Protein AF-A0A2V6WDV4-F1 (afdb_monomer_lite)

Radius of gyration: 13.41 Å; chains: 1; bounding box: 31×28×32 Å

Structure (mmCIF, N/CA/C/O backbone):
data_AF-A0A2V6WDV4-F1
#
_entry.id   AF-A0A2V6WDV4-F1
#
loop_
_atom_site.group_PDB
_atom_site.id
_atom_site.type_symbol
_atom_site.label_atom_id
_atom_site.label_alt_id
_atom_site.label_comp_id
_atom_site.label_asym_id
_atom_site.label_entity_id
_atom_site.label_seq_id
_atom_site.pdbx_PDB_ins_code
_atom_site.Cartn_x
_atom_site.Cartn_y
_atom_site.Cartn_z
_atom_site.occupancy
_atom_site.B_iso_or_equiv
_atom_site.auth_seq_id
_atom_site.auth_comp_id
_atom_site.auth_asym_id
_atom_site.auth_atom_id
_atom_site.pdbx_PDB_model_num
ATOM 1 N N . MET A 1 1 ? 5.434 -5.440 -1.891 1.00 95.75 1 MET A N 1
ATOM 2 C CA . MET A 1 1 ? 4.225 -4.642 -1.605 1.00 95.75 1 MET A CA 1
ATOM 3 C C . MET A 1 1 ? 3.117 -5.596 -1.228 1.00 95.75 1 MET A C 1
ATOM 5 O O . MET A 1 1 ? 3.040 -6.649 -1.851 1.00 95.75 1 MET A O 1
ATOM 9 N N . SER A 1 2 ? 2.295 -5.237 -0.251 1.00 97.88 2 SER A N 1
ATOM 10 C CA . SER A 1 2 ? 1.056 -5.949 0.063 1.00 97.88 2 SER A CA 1
ATOM 11 C C . SER A 1 2 ? -0.121 -5.003 -0.111 1.00 97.88 2 SER A C 1
ATOM 13 O O . SER A 1 2 ? -0.053 -3.877 0.379 1.00 97.88 2 SER A O 1
ATOM 15 N N . ASP A 1 3 ? -1.161 -5.455 -0.808 1.00 97.94 3 ASP A N 1
ATOM 16 C CA . ASP A 1 3 ? -2.451 -4.769 -0.887 1.00 97.94 3 ASP A CA 1
ATOM 17 C C . ASP A 1 3 ? -3.398 -5.407 0.143 1.00 97.94 3 ASP A C 1
ATOM 19 O O . ASP A 1 3 ? -3.384 -6.630 0.347 1.00 97.94 3 ASP A O 1
ATOM 23 N N . TRP A 1 4 ? -4.233 -4.584 0.771 1.00 98.31 4 TRP A N 1
ATOM 24 C CA . TRP A 1 4 ? -5.112 -4.989 1.863 1.00 98.31 4 TRP A CA 1
ATOM 25 C C . TRP A 1 4 ? -6.555 -4.573 1.602 1.00 98.31 4 TRP A C 1
ATOM 27 O O . TRP A 1 4 ? -6.819 -3.505 1.055 1.00 98.31 4 TRP A O 1
ATOM 37 N N . GLN A 1 5 ? -7.494 -5.411 2.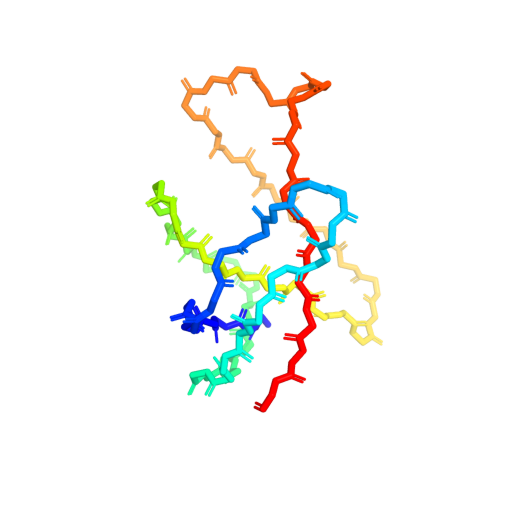032 1.00 97.94 5 GLN A N 1
ATOM 38 C CA . GLN A 1 5 ? -8.916 -5.094 2.037 1.00 97.94 5 GLN A CA 1
ATOM 39 C C . GLN A 1 5 ? -9.305 -4.554 3.406 1.00 97.94 5 GLN A C 1
ATOM 41 O O . GLN A 1 5 ? -9.024 -5.194 4.420 1.00 97.94 5 GLN A O 1
ATOM 46 N N . LEU A 1 6 ? -9.994 -3.415 3.437 1.00 97.12 6 LEU A N 1
ATOM 47 C CA . LEU A 1 6 ? -10.591 -2.900 4.662 1.00 97.12 6 LEU A CA 1
ATOM 48 C C . LEU A 1 6 ? -11.689 -3.849 5.163 1.00 97.12 6 LEU A C 1
ATOM 50 O O . LEU A 1 6 ? -12.595 -4.203 4.411 1.00 97.12 6 LEU A O 1
ATOM 54 N N . VAL A 1 7 ? -11.605 -4.233 6.435 1.00 97.75 7 VAL A N 1
ATOM 55 C CA . VAL A 1 7 ? -12.634 -5.015 7.138 1.00 97.75 7 VAL A CA 1
ATOM 56 C C . VAL A 1 7 ? -13.360 -4.132 8.148 1.00 97.75 7 VAL A C 1
ATOM 58 O O . VAL A 1 7 ? -14.585 -4.119 8.181 1.00 97.75 7 VAL A O 1
ATOM 61 N N . GLU A 1 8 ? -12.610 -3.363 8.940 1.00 97.19 8 GLU A N 1
ATOM 62 C CA . GLU A 1 8 ? -13.150 -2.432 9.935 1.00 97.19 8 GLU A CA 1
ATOM 63 C C . GLU A 1 8 ? -12.351 -1.117 9.892 1.00 97.19 8 GLU A C 1
ATOM 65 O O . GLU A 1 8 ? -11.117 -1.167 9.901 1.00 97.19 8 GLU A O 1
ATOM 70 N N . PRO A 1 9 ? -12.996 0.061 9.816 1.00 95.00 9 PRO A N 1
ATOM 71 C CA . PRO A 1 9 ? -12.292 1.340 9.788 1.00 95.00 9 PRO A CA 1
ATOM 72 C C . PRO A 1 9 ? -11.599 1.639 11.121 1.00 95.00 9 PRO A C 1
ATOM 74 O O . PRO A 1 9 ? -12.126 1.340 12.189 1.00 95.00 9 PRO A O 1
ATOM 77 N N . ALA A 1 10 ? -10.436 2.293 11.057 1.00 93.94 10 ALA A N 1
ATOM 78 C CA . ALA A 1 10 ? -9.790 2.844 12.244 1.00 93.94 10 ALA A CA 1
ATOM 79 C C . ALA A 1 10 ? -10.671 3.952 12.840 1.00 93.94 10 ALA A C 1
ATOM 81 O O . ALA A 1 10 ? -11.118 4.847 12.116 1.00 93.94 10 ALA A O 1
ATOM 82 N N . LYS A 1 11 ? -10.927 3.897 14.148 1.00 93.38 11 LYS A N 1
ATOM 83 C CA . LYS A 1 11 ? -11.835 4.827 14.829 1.00 93.38 11 LYS A CA 1
ATOM 8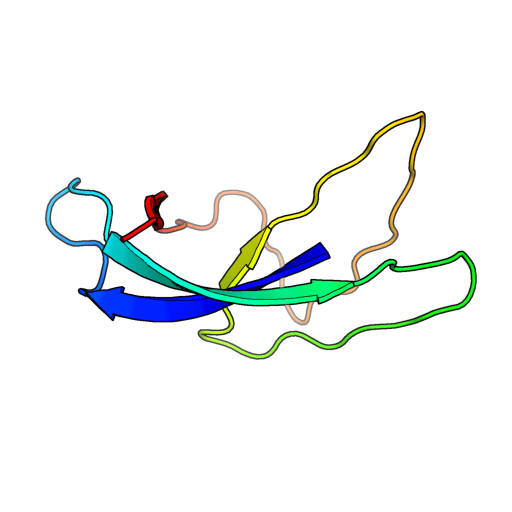4 C C . LYS A 1 11 ? -11.414 5.043 16.279 1.00 93.38 11 LYS A C 1
ATOM 86 O O . LYS A 1 11 ? -10.957 4.112 16.932 1.00 93.38 11 LYS A O 1
ATOM 91 N N . ASP A 1 12 ? -11.585 6.264 16.786 1.00 89.88 12 ASP A N 1
ATOM 92 C CA . ASP A 1 12 ? -11.397 6.611 18.204 1.00 89.88 12 ASP A CA 1
ATOM 93 C C . ASP A 1 12 ? -10.017 6.193 18.758 1.00 89.88 12 ASP A C 1
ATOM 95 O O . ASP A 1 12 ? -9.893 5.675 19.866 1.00 89.88 12 ASP A O 1
ATOM 99 N N . GLY A 1 13 ? -8.967 6.364 17.944 1.00 87.00 13 GLY A N 1
ATOM 100 C CA . GLY A 1 13 ? -7.590 5.984 18.285 1.00 87.00 13 GLY A CA 1
ATOM 101 C C . GLY A 1 13 ? -7.294 4.481 18.212 1.00 87.00 13 GLY A C 1
ATOM 102 O O . GLY A 1 13 ? -6.154 4.079 18.438 1.00 87.00 13 GLY A O 1
ATOM 103 N N . LYS A 1 14 ? -8.283 3.647 17.873 1.00 93.88 14 LYS A N 1
ATOM 104 C CA . LYS A 1 14 ? -8.104 2.206 17.679 1.00 93.88 14 LYS A CA 1
ATOM 105 C C . LYS A 1 14 ? -7.693 1.899 16.236 1.00 93.88 14 LYS A C 1
ATOM 107 O O . LYS A 1 14 ? -8.260 2.500 15.313 1.00 93.88 14 LYS A O 1
ATOM 112 N N . PRO A 1 15 ? -6.752 0.959 16.024 1.00 96.44 15 PRO A N 1
ATOM 113 C CA . PRO A 1 15 ? -6.439 0.467 14.691 1.00 96.44 15 PRO A CA 1
ATOM 114 C C . PRO A 1 15 ? -7.681 -0.104 14.005 1.00 96.44 15 PRO A C 1
ATOM 116 O O . PRO A 1 15 ? -8.512 -0.751 14.640 1.00 96.44 15 PRO A O 1
ATOM 119 N N . GLY A 1 16 ? -7.800 0.128 12.701 1.00 97.38 16 GLY A N 1
ATOM 120 C CA . GLY A 1 16 ? -8.761 -0.590 11.871 1.00 97.38 16 GLY A CA 1
ATOM 121 C C . GLY A 1 16 ? -8.296 -2.023 11.617 1.00 97.38 16 GLY A C 1
ATOM 122 O O . GLY A 1 16 ? -7.141 -2.365 11.865 1.00 97.38 16 GLY A O 1
ATOM 123 N N . LYS A 1 17 ? -9.165 -2.852 11.048 1.00 98.25 17 LYS A N 1
ATOM 124 C CA . LYS A 1 17 ? -8.837 -4.233 10.674 1.00 98.25 17 LYS A CA 1
ATOM 125 C C . LYS A 1 17 ? -8.770 -4.377 9.174 1.00 98.25 17 LYS A C 1
ATOM 127 O O . LYS A 1 17 ? -9.623 -3.854 8.450 1.00 98.25 17 LYS A O 1
ATOM 132 N N . VAL A 1 18 ? -7.784 -5.132 8.714 1.00 98.50 18 VAL A N 1
ATOM 133 C CA . VAL A 1 18 ? -7.591 -5.407 7.295 1.00 98.50 18 VAL A CA 1
ATOM 134 C C . VAL A 1 18 ? -7.331 -6.878 7.030 1.00 98.50 18 VAL A C 1
ATOM 136 O O . VAL A 1 18 ? -6.685 -7.564 7.816 1.00 98.50 18 VAL A O 1
ATOM 139 N N . ARG A 1 19 ? -7.794 -7.354 5.877 1.00 98.44 19 ARG A N 1
ATOM 140 C CA . ARG A 1 19 ? -7.503 -8.697 5.373 1.00 98.44 19 ARG A CA 1
ATOM 141 C C . ARG A 1 19 ? -6.460 -8.617 4.268 1.00 98.44 19 ARG A C 1
ATOM 143 O O . ARG A 1 19 ? -6.549 -7.760 3.386 1.00 98.44 19 ARG A O 1
ATOM 150 N N . HIS A 1 20 ? -5.485 -9.522 4.289 1.00 98.06 20 HIS A N 1
ATOM 151 C CA . HIS A 1 20 ? -4.493 -9.619 3.219 1.00 98.06 20 HIS A CA 1
ATOM 152 C C . HIS A 1 20 ? -5.163 -10.000 1.894 1.00 98.06 20 HIS A C 1
ATOM 154 O O . HIS A 1 20 ? -5.827 -11.033 1.818 1.00 98.06 20 HIS A O 1
ATOM 160 N N . LEU A 1 21 ? -4.972 -9.192 0.846 1.00 97.81 21 LEU A N 1
ATOM 161 C CA . LEU A 1 21 ? -5.441 -9.534 -0.499 1.00 97.81 21 LEU A CA 1
ATOM 162 C C . LEU A 1 21 ? -4.350 -10.235 -1.293 1.00 97.81 21 LEU A C 1
ATOM 164 O O . LEU A 1 21 ? -4.540 -11.336 -1.802 1.00 97.81 21 LEU A O 1
ATOM 168 N N . ARG A 1 22 ? -3.197 -9.579 -1.426 1.00 97.44 22 ARG A N 1
ATOM 169 C CA . ARG A 1 22 ? -2.078 -10.095 -2.211 1.00 97.44 22 ARG A CA 1
ATOM 170 C C . ARG A 1 22 ? -0.778 -9.423 -1.823 1.00 97.44 22 ARG A C 1
ATOM 172 O O . ARG A 1 22 ? -0.760 -8.246 -1.468 1.00 97.44 22 ARG A O 1
ATOM 179 N N . ALA A 1 23 ? 0.309 -10.153 -2.032 1.00 97.50 23 ALA A N 1
ATOM 180 C CA . ALA A 1 23 ? 1.660 -9.627 -1.991 1.00 97.50 23 ALA A CA 1
ATOM 181 C C . ALA A 1 23 ? 2.321 -9.793 -3.361 1.00 97.50 23 ALA A C 1
ATOM 183 O O . ALA A 1 23 ? 2.119 -10.799 -4.040 1.00 97.50 23 ALA A O 1
ATOM 184 N N . TYR A 1 24 ? 3.104 -8.802 -3.774 1.00 96.25 24 TYR A N 1
ATOM 185 C CA . TYR A 1 24 ? 3.828 -8.823 -5.044 1.00 96.25 24 TYR A CA 1
ATOM 186 C C . TYR A 1 24 ? 5.141 -8.035 -4.966 1.00 96.25 24 TYR A C 1
ATOM 188 O O . TYR A 1 24 ? 5.254 -7.062 -4.199 1.00 96.25 24 TYR A O 1
ATOM 196 N N . PRO A 1 25 ? 6.154 -8.428 -5.760 1.00 95.56 25 PRO A N 1
ATOM 197 C CA . PRO A 1 25 ? 7.353 -7.627 -5.934 1.00 95.56 25 PRO A CA 1
ATOM 198 C C . PRO A 1 25 ? 7.036 -6.385 -6.775 1.00 95.56 25 PRO A C 1
ATOM 200 O O . PRO A 1 25 ? 6.393 -6.480 -7.817 1.00 95.56 25 PRO A O 1
ATOM 203 N N . LEU A 1 26 ? 7.535 -5.226 -6.344 1.00 95.56 26 LEU A N 1
ATOM 204 C CA . LEU A 1 26 ? 7.569 -4.011 -7.158 1.00 95.56 26 LEU A CA 1
ATOM 205 C C . LEU A 1 26 ? 9.023 -3.783 -7.581 1.00 95.56 26 LEU A C 1
ATOM 207 O O . LEU A 1 26 ? 9.853 -3.403 -6.756 1.00 95.56 26 LEU A O 1
ATOM 211 N N . LYS A 1 27 ? 9.343 -4.112 -8.835 1.00 95.00 27 LYS A N 1
ATOM 212 C CA . LYS A 1 27 ? 10.713 -4.058 -9.369 1.00 95.00 27 LYS A CA 1
ATOM 213 C C . LYS A 1 27 ? 11.034 -2.664 -9.933 1.00 95.00 27 LYS A C 1
ATOM 215 O O . LYS A 1 27 ? 10.105 -1.930 -10.274 1.00 95.00 27 LYS A O 1
ATOM 220 N N . PRO A 1 28 ? 12.322 -2.296 -10.076 1.00 96.06 28 PRO A N 1
ATOM 221 C CA . PRO A 1 28 ? 12.707 -1.061 -10.759 1.00 96.06 28 PRO A CA 1
ATOM 222 C C . PRO A 1 28 ? 12.038 -0.930 -12.137 1.00 96.06 28 PRO A C 1
ATOM 224 O O . PRO A 1 28 ? 11.963 -1.905 -12.881 1.00 96.06 28 PRO A O 1
ATOM 227 N N . GLY A 1 29 ? 11.530 0.264 -12.451 1.00 96.69 29 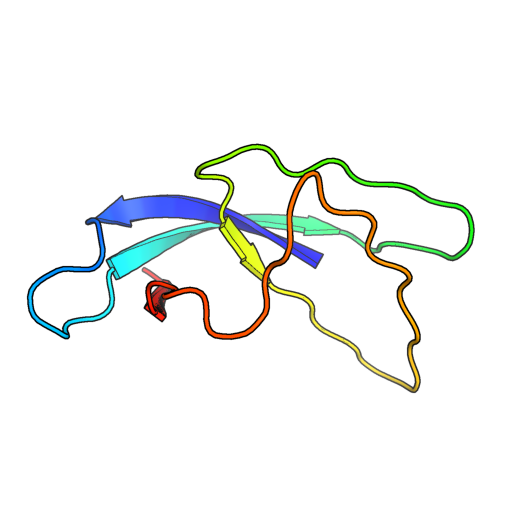GLY A N 1
ATOM 228 C CA . GLY A 1 29 ? 10.792 0.552 -13.689 1.00 96.69 29 GLY A CA 1
ATOM 229 C C . GLY A 1 29 ? 9.285 0.268 -13.634 1.00 96.69 29 GLY A C 1
ATOM 230 O O . GLY A 1 29 ? 8.558 0.723 -14.510 1.00 96.69 29 GLY A O 1
ATOM 231 N N . MET A 1 30 ? 8.788 -0.431 -12.607 1.00 97.25 30 MET A N 1
ATOM 232 C CA . MET A 1 30 ? 7.347 -0.611 -12.409 1.00 97.25 30 MET A CA 1
ATOM 233 C C . MET A 1 30 ? 6.721 0.603 -11.722 1.00 97.25 30 MET A C 1
ATOM 235 O O . MET A 1 30 ? 7.312 1.199 -10.821 1.00 97.25 30 MET A O 1
ATOM 239 N N . ALA A 1 31 ? 5.477 0.899 -12.092 1.00 96.44 31 ALA A N 1
ATOM 240 C CA . ALA A 1 31 ? 4.639 1.883 -11.424 1.00 96.44 31 ALA A CA 1
ATOM 241 C C . ALA A 1 31 ? 3.370 1.217 -10.887 1.00 96.44 31 ALA A C 1
ATOM 243 O O . ALA A 1 31 ? 2.833 0.283 -11.486 1.00 96.44 31 ALA A O 1
ATOM 244 N N . LYS A 1 32 ? 2.886 1.713 -9.749 1.00 95.94 32 LYS A N 1
ATOM 245 C CA . LYS A 1 32 ? 1.629 1.288 -9.141 1.00 95.94 32 LYS A CA 1
ATOM 246 C C . LYS A 1 32 ? 0.865 2.522 -8.677 1.00 95.94 32 LYS A C 1
ATOM 248 O O . LYS A 1 32 ? 1.407 3.323 -7.922 1.00 95.94 32 LYS A O 1
ATOM 253 N N . LEU A 1 33 ? -0.376 2.644 -9.139 1.00 95.94 33 LEU A N 1
ATOM 254 C CA . LEU A 1 33 ? -1.329 3.641 -8.663 1.00 95.94 33 LEU A CA 1
ATOM 255 C C . LEU A 1 33 ? -2.059 3.105 -7.428 1.00 95.94 33 LEU A C 1
ATOM 257 O O . LEU A 1 33 ? -2.464 1.937 -7.412 1.00 95.94 33 LEU A O 1
ATOM 261 N N . TYR A 1 34 ? -2.223 3.981 -6.441 1.00 95.31 34 TYR A N 1
ATOM 262 C CA . TYR A 1 34 ? -3.094 3.804 -5.287 1.00 95.31 34 TYR A CA 1
ATOM 263 C C . TYR A 1 34 ? -4.067 4.979 -5.253 1.00 95.31 34 TYR A C 1
ATOM 265 O O . TYR A 1 34 ? -3.625 6.128 -5.227 1.00 95.31 34 TYR A O 1
ATOM 273 N N . ASN A 1 35 ? -5.362 4.684 -5.287 1.00 94.50 35 ASN A N 1
ATOM 274 C CA . ASN A 1 35 ? -6.416 5.684 -5.156 1.00 94.50 35 ASN A CA 1
ATOM 275 C C . ASN A 1 35 ? -6.763 5.908 -3.678 1.00 94.50 35 ASN A C 1
ATOM 277 O O . ASN A 1 35 ? -6.282 5.214 -2.778 1.00 94.50 35 ASN A O 1
ATOM 281 N N . GLU A 1 36 ? -7.615 6.890 -3.412 1.00 90.94 36 GLU A N 1
ATOM 282 C CA . GLU A 1 36 ? -8.123 7.160 -2.077 1.00 90.94 36 GLU A CA 1
ATOM 283 C C . GLU A 1 36 ? -8.810 5.923 -1.485 1.00 90.94 36 GLU A C 1
ATOM 285 O O . GLU A 1 36 ? -9.645 5.279 -2.115 1.00 90.94 36 GLU A O 1
ATOM 290 N N . GLY A 1 37 ? -8.455 5.596 -0.242 1.00 91.12 37 GLY A N 1
ATOM 291 C CA . GLY A 1 37 ? -8.977 4.420 0.453 1.00 91.12 37 GLY A CA 1
ATOM 292 C C . GLY A 1 37 ? -8.205 3.126 0.187 1.00 91.12 37 GLY A C 1
ATOM 293 O O . GLY A 1 37 ? -8.389 2.177 0.948 1.00 91.12 37 GLY A O 1
ATOM 294 N N . ASP A 1 38 ? -7.299 3.082 -0.798 1.00 95.56 38 ASP A N 1
ATOM 295 C CA . ASP A 1 38 ? -6.428 1.921 -0.989 1.00 95.56 38 ASP A CA 1
ATOM 296 C C . ASP A 1 38 ? -5.464 1.765 0.192 1.00 95.56 38 ASP A C 1
ATOM 298 O O . ASP A 1 38 ? -4.698 2.670 0.540 1.00 95.56 38 ASP A O 1
ATOM 302 N N . ILE A 1 39 ? -5.452 0.569 0.783 1.00 96.88 39 ILE A N 1
ATOM 303 C CA . ILE A 1 39 ? -4.557 0.227 1.886 1.00 96.88 39 ILE A CA 1
ATOM 304 C C . ILE A 1 39 ? -3.447 -0.670 1.350 1.00 96.88 39 ILE A C 1
ATOM 306 O O . ILE A 1 39 ? -3.691 -1.751 0.811 1.00 96.88 39 ILE A O 1
ATOM 310 N N . HIS A 1 40 ? -2.204 -0.232 1.526 1.00 96.75 40 HIS A N 1
ATOM 311 C CA . HIS A 1 40 ? -1.025 -0.989 1.132 1.00 96.75 40 HIS A CA 1
ATOM 312 C C . HIS A 1 40 ? 0.076 -0.886 2.186 1.00 96.75 40 HIS A C 1
ATOM 314 O O . HIS A 1 40 ? 0.150 0.084 2.941 1.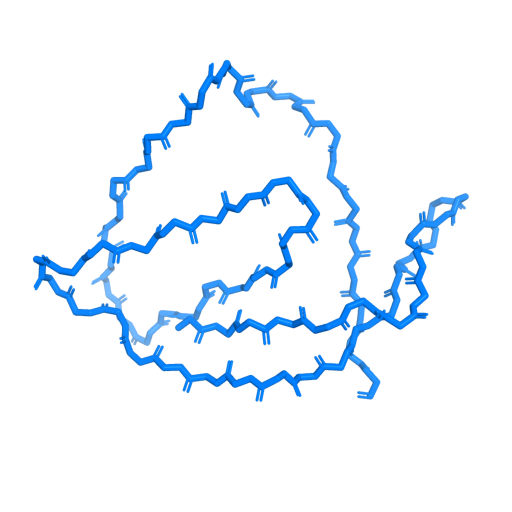00 96.75 40 HIS A O 1
ATOM 320 N N . SER A 1 41 ? 0.974 -1.868 2.213 1.00 95.75 41 SER A N 1
ATOM 321 C CA . SER A 1 41 ? 2.186 -1.804 3.030 1.00 95.75 41 SER A CA 1
ATOM 322 C C . SER A 1 41 ? 3.434 -2.203 2.227 1.00 95.75 41 SER A C 1
ATOM 324 O O . SER A 1 41 ? 3.442 -3.216 1.513 1.00 95.75 41 SER A O 1
ATOM 326 N N . PRO A 1 42 ? 4.516 -1.403 2.285 1.00 94.88 42 PRO A N 1
ATOM 327 C CA . PRO A 1 42 ? 5.793 -1.787 1.710 1.00 94.88 42 PRO A CA 1
ATOM 328 C C . PRO A 1 42 ? 6.565 -2.695 2.674 1.00 94.88 42 PRO A C 1
ATOM 330 O O . PRO A 1 42 ? 6.789 -2.344 3.828 1.00 94.88 42 PRO A O 1
ATOM 333 N N . ARG A 1 43 ? 7.064 -3.821 2.161 1.00 94.31 43 ARG A N 1
ATOM 334 C CA . ARG A 1 43 ? 8.125 -4.623 2.783 1.00 94.31 43 ARG A CA 1
ATOM 335 C C . ARG A 1 43 ? 9.371 -4.526 1.910 1.00 94.31 43 ARG A C 1
ATOM 337 O O . ARG A 1 43 ? 9.255 -4.537 0.683 1.00 94.31 43 ARG A O 1
ATOM 344 N N . ARG A 1 44 ? 10.537 -4.401 2.540 1.00 94.25 44 ARG A N 1
ATOM 345 C CA . ARG A 1 44 ? 11.842 -4.298 1.881 1.00 94.25 44 ARG A CA 1
ATOM 346 C C . ARG A 1 44 ? 12.779 -5.296 2.543 1.00 94.25 44 ARG A C 1
ATOM 348 O O . ARG A 1 44 ? 12.964 -5.215 3.750 1.00 94.25 44 ARG A O 1
ATOM 355 N N . ASP A 1 45 ? 13.358 -6.196 1.760 1.00 91.50 45 ASP A N 1
ATOM 356 C CA . ASP A 1 45 ? 14.346 -7.162 2.260 1.00 91.50 45 ASP A CA 1
ATOM 357 C C . ASP A 1 45 ? 15.794 -6.643 2.114 1.00 91.50 45 ASP A C 1
ATOM 359 O O . ASP A 1 45 ? 16.733 -7.259 2.602 1.00 91.50 45 ASP A O 1
ATOM 363 N N . GLY A 1 46 ? 15.985 -5.484 1.473 1.00 92.75 46 GLY A N 1
ATOM 364 C CA . GLY A 1 46 ? 17.281 -4.826 1.303 1.00 92.75 46 GLY A CA 1
ATOM 365 C C . GLY A 1 46 ? 17.147 -3.333 0.971 1.00 92.75 46 GLY A C 1
ATOM 366 O O . GLY A 1 46 ? 16.025 -2.806 0.922 1.00 92.75 46 GLY A O 1
ATOM 367 N N . PRO A 1 47 ? 18.271 -2.626 0.732 1.00 95.75 47 PRO A N 1
ATOM 368 C CA . PRO A 1 47 ? 18.268 -1.203 0.398 1.00 95.75 47 PRO A CA 1
ATOM 369 C C . PRO A 1 47 ? 17.340 -0.902 -0.783 1.00 95.75 47 PRO A C 1
ATOM 371 O O . PRO A 1 47 ? 17.505 -1.436 -1.874 1.00 95.75 47 PRO A O 1
ATOM 374 N N . THR A 1 48 ? 16.337 -0.052 -0.559 1.00 95.38 48 THR A N 1
ATOM 375 C CA . THR A 1 48 ? 15.292 0.244 -1.549 1.00 95.38 48 THR A CA 1
ATOM 376 C C . THR A 1 48 ? 14.980 1.734 -1.544 1.00 95.38 48 THR A C 1
ATOM 378 O O . THR A 1 48 ? 14.732 2.309 -0.484 1.00 95.38 48 THR A O 1
ATOM 381 N N . ARG A 1 49 ? 14.909 2.346 -2.729 1.00 95.00 49 ARG A N 1
ATOM 382 C CA . ARG A 1 49 ? 14.402 3.711 -2.924 1.00 95.00 49 ARG A CA 1
ATOM 383 C C . ARG A 1 49 ? 13.151 3.663 -3.793 1.00 95.00 49 ARG A C 1
ATOM 385 O O . ARG A 1 49 ? 13.123 2.938 -4.781 1.00 95.00 49 ARG A O 1
ATOM 392 N N . LEU A 1 50 ? 12.126 4.417 -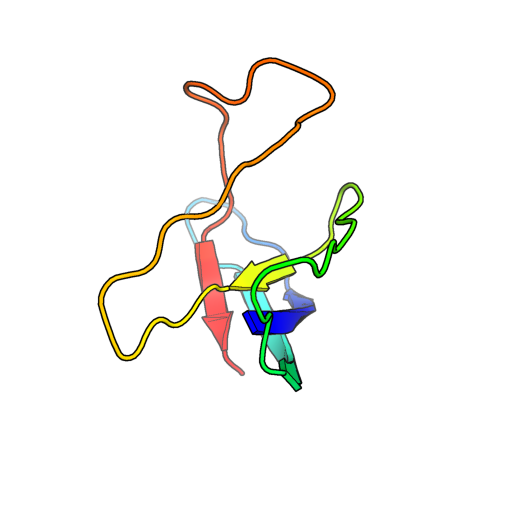3.408 1.00 94.12 50 LEU A N 1
ATOM 393 C CA . LEU A 1 50 ? 10.893 4.586 -4.174 1.00 94.12 50 LEU A CA 1
ATOM 394 C C . LEU A 1 50 ? 10.691 6.075 -4.420 1.00 94.12 50 LEU A C 1
ATOM 396 O O . LEU A 1 50 ? 10.912 6.879 -3.514 1.00 94.12 50 LEU A O 1
ATOM 400 N N . ILE A 1 51 ? 10.247 6.421 -5.621 1.00 95.31 51 ILE A N 1
ATOM 401 C CA . ILE A 1 51 ? 9.748 7.759 -5.926 1.00 95.31 51 ILE A CA 1
ATOM 402 C C . ILE A 1 51 ? 8.233 7.706 -5.752 1.00 95.31 51 ILE A C 1
ATOM 404 O O . ILE A 1 51 ? 7.585 6.785 -6.247 1.00 95.31 51 ILE A O 1
ATOM 408 N N . ARG A 1 52 ? 7.683 8.669 -5.014 1.00 95.62 52 ARG A N 1
ATOM 409 C CA . ARG A 1 52 ? 6.240 8.828 -4.829 1.00 95.62 52 ARG A CA 1
ATOM 410 C C . ARG A 1 52 ? 5.807 10.119 -5.499 1.00 95.62 52 ARG A C 1
ATOM 412 O O . ARG A 1 52 ? 6.439 11.151 -5.291 1.00 95.62 52 ARG A O 1
ATOM 419 N N . ILE A 1 53 ? 4.752 10.033 -6.296 1.00 96.31 53 ILE A N 1
ATOM 420 C CA . ILE A 1 53 ? 4.106 11.171 -6.943 1.00 96.31 53 ILE A CA 1
ATOM 421 C C . ILE A 1 53 ? 2.687 11.192 -6.394 1.00 96.31 53 ILE A C 1
ATOM 423 O O . ILE A 1 53 ? 1.970 10.203 -6.511 1.00 96.31 53 ILE A O 1
ATOM 427 N N . GLU A 1 54 ? 2.320 12.289 -5.746 1.00 95.44 54 GLU A N 1
ATOM 428 C CA . GLU A 1 54 ? 1.070 12.426 -5.002 1.00 95.44 54 GLU A CA 1
ATOM 429 C C . GLU A 1 54 ? 0.311 13.643 -5.543 1.00 95.44 54 GLU A C 1
ATOM 431 O O . GLU A 1 54 ? 0.926 14.640 -5.922 1.00 95.44 54 GLU A O 1
ATOM 436 N N . GLY A 1 55 ? -1.023 13.591 -5.564 1.00 93.69 55 GLY A N 1
ATOM 437 C CA . GLY A 1 55 ? -1.851 14.687 -6.090 1.00 93.69 55 GLY A CA 1
ATOM 438 C C . GLY A 1 55 ? -1.914 15.937 -5.199 1.00 93.69 55 GLY A C 1
ATOM 439 O O . GLY A 1 55 ? -2.463 16.955 -5.609 1.00 93.69 55 GLY A O 1
ATOM 440 N N . ARG A 1 56 ? -1.380 15.872 -3.971 1.00 93.38 56 ARG A N 1
ATOM 441 C CA . ARG A 1 56 ? -1.326 16.983 -3.006 1.00 93.38 56 ARG A CA 1
ATOM 442 C C . ARG A 1 56 ? -0.160 16.815 -2.031 1.00 93.38 56 ARG A C 1
ATOM 444 O O . ARG A 1 56 ? 0.434 15.741 -1.957 1.00 93.38 56 ARG A O 1
ATOM 451 N N . ASN A 1 57 ? 0.118 17.844 -1.227 1.00 94.88 57 ASN A N 1
ATOM 452 C CA . ASN A 1 57 ? 1.061 17.711 -0.117 1.00 94.88 57 ASN A CA 1
ATOM 453 C C . ASN A 1 57 ? 0.534 16.696 0.918 1.00 94.88 57 ASN A C 1
ATOM 455 O O . ASN A 1 57 ? -0.602 16.798 1.380 1.00 94.88 57 ASN A O 1
ATOM 459 N N . MET A 1 58 ? 1.368 15.715 1.261 1.00 92.88 58 MET A N 1
ATOM 460 C CA . MET A 1 58 ? 1.060 14.636 2.206 1.00 92.88 58 MET A CA 1
ATOM 461 C C . MET A 1 58 ? 1.793 14.783 3.547 1.00 92.88 58 MET A C 1
ATOM 463 O O . MET A 1 58 ? 1.712 13.883 4.392 1.00 92.88 58 MET A O 1
ATOM 467 N N . GLU A 1 59 ? 2.528 15.878 3.735 1.00 95.12 59 GLU A N 1
ATOM 468 C CA . GLU A 1 59 ? 3.181 16.235 4.991 1.00 95.12 59 GLU A CA 1
ATOM 469 C C . GLU A 1 59 ? 2.147 16.465 6.102 1.00 95.12 59 GLU A C 1
ATOM 471 O O . GLU A 1 59 ? 1.116 17.094 5.886 1.00 95.12 59 GLU A O 1
ATOM 476 N N . GLY A 1 60 ? 2.392 15.895 7.287 1.00 92.56 60 GLY A N 1
ATOM 477 C CA . GLY A 1 60 ? 1.518 16.037 8.459 1.00 92.56 60 GLY A CA 1
ATOM 478 C C . GLY A 1 60 ? 0.137 15.376 8.354 1.00 92.56 60 GLY A C 1
ATOM 479 O O . GLY A 1 60 ? -0.615 15.393 9.326 1.00 92.56 60 GLY A O 1
ATOM 480 N N . GLN A 1 61 ? -0.210 14.775 7.212 1.00 90.19 61 GLN A N 1
ATOM 481 C CA . GLN A 1 61 ? -1.583 14.345 6.990 1.00 90.19 61 GLN A CA 1
ATOM 482 C C . GLN A 1 61 ? -1.956 13.120 7.841 1.00 90.19 61 GLN A C 1
ATOM 484 O O . GLN A 1 61 ? -1.211 12.133 7.814 1.00 90.19 61 GLN A O 1
ATOM 489 N N . PRO A 1 62 ? -3.099 13.140 8.565 1.00 88.19 62 PRO A N 1
ATOM 490 C CA . PRO A 1 62 ? -3.510 12.029 9.418 1.00 88.19 62 PRO A CA 1
ATOM 491 C C . PRO A 1 62 ? -3.653 10.729 8.627 1.00 88.19 62 PRO A C 1
ATOM 493 O O . PRO A 1 62 ? -4.188 10.717 7.516 1.00 88.19 62 PRO A O 1
ATOM 496 N N . ARG A 1 63 ? -3.187 9.623 9.208 1.00 88.00 63 ARG A N 1
ATOM 497 C CA . ARG A 1 63 ? -3.293 8.278 8.629 1.00 88.00 63 ARG A CA 1
ATOM 498 C C . ARG A 1 63 ? -3.845 7.326 9.677 1.00 88.00 63 ARG A C 1
ATOM 500 O O . ARG A 1 63 ? -3.442 7.389 10.835 1.00 88.00 63 ARG A O 1
ATOM 507 N N . GLY A 1 64 ? -4.748 6.446 9.258 1.00 89.19 64 GLY A N 1
ATOM 508 C CA . GLY A 1 64 ? -5.203 5.343 10.098 1.00 89.19 64 GLY A CA 1
ATOM 509 C C . GLY A 1 64 ? -4.090 4.317 10.306 1.00 89.19 64 GLY A C 1
ATOM 510 O O . GLY A 1 64 ? -3.269 4.088 9.414 1.00 89.19 64 GLY A O 1
ATOM 511 N N . THR A 1 65 ? -4.070 3.697 11.480 1.00 94.62 65 THR A N 1
ATOM 512 C CA . THR A 1 65 ? -3.304 2.476 11.741 1.00 94.62 65 THR A CA 1
ATOM 513 C C . THR A 1 65 ? -4.206 1.268 11.522 1.00 94.62 65 THR A C 1
ATOM 515 O O . THR A 1 65 ? -5.423 1.361 11.685 1.00 94.62 65 THR A O 1
ATOM 518 N N . PHE A 1 66 ? -3.621 0.140 11.124 1.00 96.94 66 PHE A N 1
ATOM 519 C CA . PHE A 1 66 ? -4.372 -1.076 10.832 1.00 96.94 66 PHE A CA 1
ATOM 520 C C . PHE A 1 66 ? -3.651 -2.308 11.367 1.00 96.94 66 PHE A C 1
ATOM 522 O O . PHE A 1 66 ? -2.422 -2.377 11.319 1.00 96.94 66 PHE A O 1
ATOM 529 N N . GLU A 1 67 ? -4.430 -3.280 11.825 1.00 97.38 67 GLU A N 1
ATOM 530 C CA . GLU A 1 67 ? -3.979 -4.619 12.186 1.00 97.38 67 GLU A CA 1
ATOM 531 C C . GLU A 1 67 ? -4.561 -5.659 11.227 1.00 97.38 67 GLU A C 1
ATOM 533 O O . GLU A 1 67 ? -5.660 -5.505 10.685 1.00 97.38 67 GLU A O 1
ATOM 538 N N . GLN A 1 68 ? -3.788 -6.713 10.980 1.00 96.69 68 GLN A N 1
ATOM 539 C CA . GLN A 1 68 ? -4.232 -7.815 10.142 1.00 96.69 68 GLN A CA 1
ATOM 540 C C . GLN A 1 68 ? -5.176 -8.732 10.926 1.00 96.69 68 GLN A C 1
ATOM 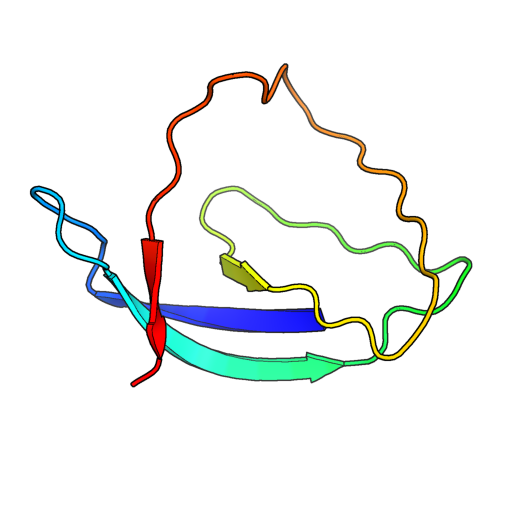542 O O . GLN A 1 68 ? -4.887 -9.074 12.073 1.00 96.69 68 GLN A O 1
ATOM 547 N N . VAL A 1 69 ? -6.247 -9.175 10.264 1.00 95.31 69 VAL A N 1
ATOM 548 C CA . VAL A 1 69 ? -7.149 -10.247 10.715 1.00 95.31 69 VAL A CA 1
ATOM 549 C C . VAL A 1 69 ? -7.170 -11.439 9.772 1.00 95.31 69 VAL A C 1
ATOM 551 O O . VAL A 1 69 ? -6.829 -11.269 8.574 1.00 95.31 69 VAL A O 1
#

pLDDT: mean 95.07, std 2.63, range [87.0, 98.5]

Foldseek 3Di:
DWWWDFDAPFPPPRAGETETDDDDDDDPPDDDDDDPPTDDDDDDPDDDDDDDDDPDDPPPPDDGHYDYD

Secondary structure (DSSP, 8-state):
-EEEEEEE--BTTBPEEEEEEEE----TT------TT-EEE---SS--------SS--TT-----EEE-

Sequence (69 aa):
MSDWQLVEPAKDGKPGKVRHLRAYPLKPGMAKLYNEGDIHSPRRDGPTRLIRIEGRNMEGQPRGTFEQV